Protein AF-A0A8J6B499-F1 (afdb_monomer_lite)

Radius of gyration: 14.69 Å; chains: 1; bounding box: 38×32×37 Å

Organism: NCBI:txid201153

InterPro domains:
  IPR036065 BolA-like superfamily [G3DSA:3.30.300.90] (24-94)
  IPR036065 BolA-like superfamily [SSF82657] (64-92)

Foldseek 3Di:
DDPDDPPPPPPPLVVVLVVLQVLCCVPQVFPDWDKDFPDDPPDPATAIEIEGEHDCCRDPPNDDDPVVVVVVSCVSCVVVVVSRVHVHYHYHYD

Secondary structure (DSSP, 8-state):
------------HHHHHHHHHHHHHHHH--SEEEEEE---TT-SS-EEEEEEE--GGGSTTS---HHHHH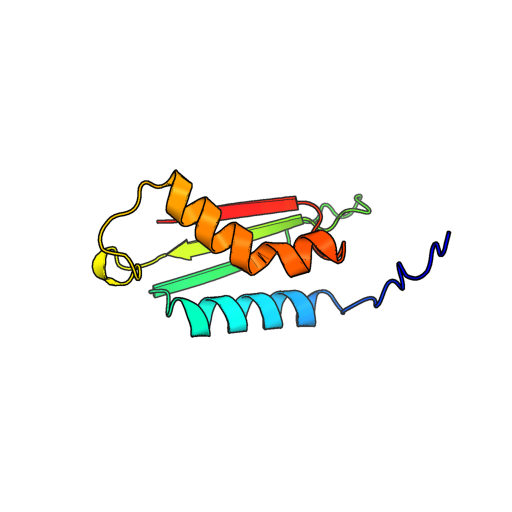HHHHHHHHHHHHTTS-SEEEEEE-

Sequence (94 aa):
MLSTFARFLSIPKDELIGDLYNTLKTTYSPKTLNIFDVTPDTSCSSGLQLLLEMKDAQWPDGVKRHVQRHQDVMALLQPHIESGDVHALSLNLK

Structure (mmCIF, N/CA/C/O backbone):
data_AF-A0A8J6B499-F1
#
_entry.id   AF-A0A8J6B499-F1
#
loop_
_atom_site.group_PDB
_atom_site.id
_atom_site.type_symbol
_atom_site.label_atom_id
_atom_site.label_alt_id
_atom_site.label_comp_id
_atom_site.label_asym_id
_atom_site.label_entity_id
_atom_site.label_seq_id
_atom_site.pdbx_PDB_ins_code
_atom_site.Cartn_x
_atom_site.Cartn_y
_atom_site.Cartn_z
_atom_site.occupancy
_atom_site.B_iso_or_equiv
_atom_site.auth_seq_id
_atom_site.auth_comp_id
_atom_site.auth_asym_id
_atom_site.auth_atom_id
_atom_site.pdbx_PDB_model_num
ATOM 1 N N . MET A 1 1 ? 27.720 -21.922 -5.001 1.00 42.38 1 MET A N 1
ATOM 2 C CA . MET A 1 1 ? 26.485 -21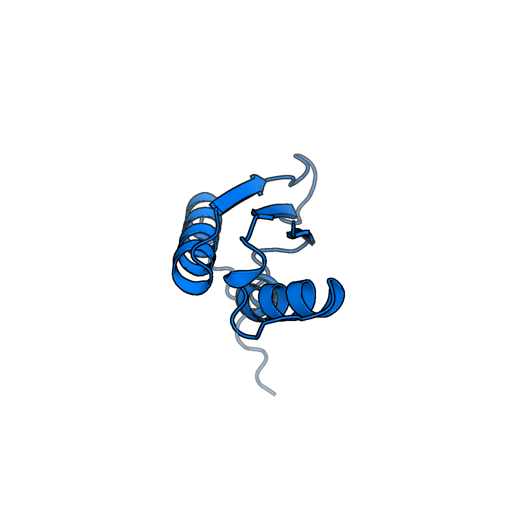.577 -4.269 1.00 42.38 1 MET A CA 1
ATOM 3 C C . MET A 1 1 ? 25.514 -21.007 -5.290 1.00 42.38 1 MET A C 1
ATOM 5 O O . MET A 1 1 ? 25.941 -20.209 -6.114 1.00 42.38 1 MET A O 1
ATOM 9 N N . LEU A 1 2 ? 24.294 -21.537 -5.319 1.00 43.41 2 LEU A N 1
ATOM 10 C CA . LEU A 1 2 ? 23.232 -21.252 -6.286 1.00 43.41 2 LEU A CA 1
ATOM 11 C C . LEU A 1 2 ? 22.916 -19.748 -6.338 1.00 43.41 2 LEU A C 1
ATOM 13 O O . LEU A 1 2 ? 22.345 -19.225 -5.389 1.00 43.41 2 LEU A O 1
ATOM 17 N N . SER A 1 3 ? 23.279 -19.061 -7.423 1.00 36.03 3 SER A N 1
ATOM 18 C CA . SER A 1 3 ? 22.700 -17.751 -7.744 1.00 36.03 3 SER A CA 1
ATOM 19 C C . SER A 1 3 ? 21.616 -17.990 -8.782 1.00 36.03 3 SER A C 1
ATOM 21 O O . SER A 1 3 ? 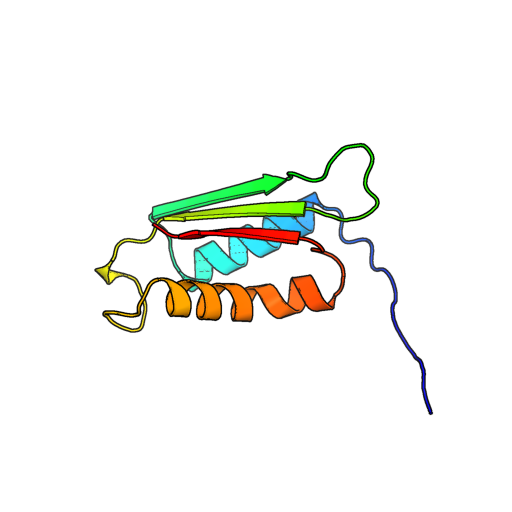21.856 -17.975 -9.989 1.00 36.03 3 SER A O 1
ATOM 23 N N . THR A 1 4 ? 20.440 -18.354 -8.287 1.00 52.97 4 THR A N 1
ATOM 24 C CA . THR A 1 4 ? 19.254 -18.589 -9.097 1.00 52.97 4 THR A CA 1
ATOM 25 C C . THR A 1 4 ? 18.232 -17.510 -8.752 1.00 52.97 4 THR A C 1
ATOM 27 O O . THR A 1 4 ? 17.970 -17.271 -7.580 1.00 52.97 4 THR A O 1
ATOM 30 N N . PHE A 1 5 ? 17.627 -16.944 -9.799 1.00 46.94 5 PHE A N 1
ATOM 31 C CA . PHE A 1 5 ? 16.396 -16.144 -9.805 1.00 46.94 5 PHE A CA 1
ATOM 32 C C . PHE A 1 5 ? 16.461 -14.700 -9.284 1.00 46.94 5 PHE A C 1
ATOM 34 O O . PHE A 1 5 ? 16.009 -14.392 -8.193 1.00 46.94 5 PHE A O 1
ATOM 41 N N . ALA A 1 6 ? 16.797 -13.783 -10.191 1.00 44.62 6 ALA A N 1
ATOM 42 C CA . ALA A 1 6 ? 15.952 -12.607 -10.391 1.00 44.62 6 ALA A CA 1
ATOM 43 C C . ALA A 1 6 ? 15.333 -12.738 -11.786 1.00 44.62 6 ALA A C 1
ATOM 45 O O . ALA A 1 6 ? 15.864 -12.273 -12.794 1.00 44.62 6 ALA A O 1
ATOM 46 N N . ARG A 1 7 ? 14.251 -13.513 -11.863 1.00 42.19 7 ARG A N 1
ATOM 47 C CA . ARG A 1 7 ? 13.409 -13.558 -13.054 1.00 42.19 7 ARG A CA 1
ATOM 48 C C . ARG A 1 7 ? 12.562 -12.300 -12.944 1.00 42.19 7 ARG A C 1
ATOM 50 O O . ARG A 1 7 ? 11.671 -12.268 -12.107 1.00 42.19 7 ARG A O 1
ATOM 57 N N . PHE A 1 8 ? 12.900 -11.270 -13.719 1.00 49.62 8 PHE A N 1
ATOM 58 C CA . PHE A 1 8 ? 12.024 -10.120 -13.932 1.00 49.62 8 PHE A CA 1
ATOM 59 C C . PHE A 1 8 ? 10.729 -10.657 -14.543 1.00 49.62 8 PHE A C 1
ATOM 61 O O . PHE A 1 8 ? 10.605 -10.822 -15.756 1.00 49.62 8 PHE A O 1
ATOM 68 N N . LEU A 1 9 ? 9.787 -11.035 -13.686 1.00 41.25 9 LEU A N 1
ATOM 69 C CA . LEU A 1 9 ? 8.393 -11.083 -14.058 1.00 41.25 9 LEU A CA 1
ATOM 70 C C . LEU A 1 9 ? 8.012 -9.617 -14.127 1.00 41.25 9 LEU A C 1
ATOM 72 O O . LEU A 1 9 ? 7.836 -8.977 -13.101 1.00 41.25 9 LEU A O 1
ATOM 76 N N . SER A 1 10 ? 8.015 -9.064 -15.337 1.00 43.28 10 SER A N 1
ATOM 77 C CA . SER A 1 10 ? 7.451 -7.748 -15.601 1.00 43.28 10 SER A CA 1
ATOM 78 C C . SER A 1 10 ? 5.961 -7.823 -15.289 1.00 43.28 10 SER A C 1
ATOM 80 O O . SER A 1 10 ? 5.155 -8.044 -16.190 1.00 43.28 10 SER A O 1
ATOM 82 N N . ILE A 1 11 ? 5.606 -7.713 -14.008 1.00 53.47 11 ILE A N 1
ATOM 83 C CA . ILE A 1 11 ? 4.235 -7.446 -13.607 1.00 53.47 11 ILE A CA 1
ATOM 84 C C . ILE A 1 11 ? 3.919 -6.102 -14.266 1.00 53.47 11 ILE A C 1
ATOM 86 O O . ILE A 1 11 ? 4.655 -5.129 -14.047 1.00 53.47 11 ILE A O 1
ATOM 90 N N . PRO A 1 12 ? 2.923 -6.037 -15.165 1.00 65.19 12 PRO A N 1
ATOM 91 C CA . PRO A 1 12 ? 2.538 -4.767 -15.749 1.00 65.19 12 PRO A CA 1
ATOM 92 C C . PRO A 1 12 ? 2.212 -3.809 -14.602 1.00 65.19 12 PRO A C 1
ATOM 94 O O . PRO A 1 12 ? 1.539 -4.183 -13.643 1.00 65.19 12 PRO A O 1
ATOM 97 N N . LYS A 1 13 ? 2.733 -2.579 -14.667 1.00 63.47 13 LYS A N 1
ATOM 98 C CA . LYS A 1 13 ? 2.634 -1.597 -13.572 1.00 63.47 13 LYS A CA 1
ATOM 99 C C . LYS A 1 13 ? 1.194 -1.411 -13.068 1.00 63.47 13 LYS A C 1
ATOM 101 O O . LYS A 1 13 ? 0.990 -1.189 -11.878 1.00 63.47 13 LYS A O 1
ATOM 106 N N . ASP A 1 14 ? 0.213 -1.566 -13.956 1.00 65.38 14 ASP A N 1
ATOM 107 C CA . ASP A 1 14 ? -1.219 -1.520 -13.647 1.00 65.38 14 ASP A CA 1
ATOM 108 C C . ASP A 1 14 ? -1.680 -2.642 -12.699 1.00 65.38 14 ASP A C 1
ATOM 110 O O . ASP A 1 14 ? -2.481 -2.395 -11.797 1.00 65.38 14 ASP A O 1
ATOM 114 N N . GLU A 1 15 ? -1.151 -3.860 -12.856 1.00 68.69 15 GLU A N 1
ATOM 115 C CA . GLU A 1 15 ? -1.446 -4.990 -11.964 1.00 68.69 15 GLU A CA 1
ATOM 116 C C . GLU A 1 15 ? -0.806 -4.786 -10.595 1.00 68.69 15 GLU A C 1
ATOM 118 O O . GLU A 1 15 ? -1.457 -5.008 -9.579 1.00 68.69 15 GLU A O 1
ATOM 123 N N . LEU A 1 16 ? 0.419 -4.256 -10.546 1.00 74.62 16 LEU A N 1
ATOM 124 C CA . LEU A 1 16 ? 1.073 -3.957 -9.276 1.00 74.62 16 LEU A CA 1
ATOM 125 C C . LEU A 1 16 ? 0.326 -2.879 -8.485 1.00 74.62 16 LEU A C 1
ATOM 127 O O . LEU A 1 16 ? 0.095 -3.035 -7.287 1.00 74.62 16 LEU A O 1
ATOM 131 N N . ILE A 1 17 ? -0.079 -1.788 -9.139 1.00 77.38 17 ILE A N 1
ATOM 132 C CA . ILE A 1 17 ? -0.873 -0.739 -8.487 1.00 77.38 17 ILE A CA 1
ATOM 133 C C . ILE A 1 17 ? -2.216 -1.313 -8.016 1.00 77.38 17 ILE A C 1
ATOM 135 O O . ILE A 1 17 ? -2.647 -1.014 -6.900 1.00 77.38 17 ILE A O 1
ATOM 139 N N . GLY A 1 18 ? -2.854 -2.163 -8.826 1.00 81.38 18 GLY A N 1
ATOM 140 C CA . GLY A 1 18 ? -4.095 -2.852 -8.471 1.00 81.38 18 GLY A CA 1
ATOM 141 C C . GLY A 1 18 ? -3.953 -3.767 -7.252 1.00 81.38 18 GLY A C 1
ATOM 142 O O . GLY A 1 18 ? -4.770 -3.698 -6.330 1.00 81.38 18 GLY A O 1
ATOM 143 N N . ASP A 1 19 ? -2.895 -4.571 -7.203 1.00 81.50 19 ASP A N 1
ATOM 144 C CA . ASP A 1 19 ? -2.612 -5.492 -6.102 1.00 81.50 19 ASP A CA 1
ATOM 145 C C . ASP A 1 19 ? -2.267 -4.745 -4.814 1.00 81.50 19 ASP A C 1
ATOM 147 O O . ASP A 1 19 ? -2.807 -5.063 -3.749 1.00 81.50 19 ASP A O 1
ATOM 151 N N . LEU A 1 20 ? -1.448 -3.691 -4.899 1.00 79.38 20 LEU A N 1
ATOM 152 C CA . LEU A 1 20 ? -1.153 -2.815 -3.766 1.00 79.38 20 LEU A CA 1
ATOM 153 C C . LEU A 1 20 ? -2.419 -2.143 -3.234 1.00 79.38 20 LEU A C 1
ATOM 155 O O . LEU A 1 20 ? -2.659 -2.118 -2.023 1.00 79.38 20 LEU A O 1
ATOM 159 N N . TYR A 1 21 ? -3.256 -1.634 -4.140 1.00 84.62 21 TYR A N 1
ATOM 160 C CA . TYR A 1 21 ? -4.523 -1.013 -3.787 1.00 84.62 21 TYR A CA 1
ATOM 161 C C . TYR A 1 21 ? -5.443 -2.007 -3.070 1.00 84.62 21 TYR A C 1
ATOM 163 O O . TYR A 1 21 ? -5.977 -1.703 -2.002 1.00 84.62 21 TYR A O 1
ATOM 171 N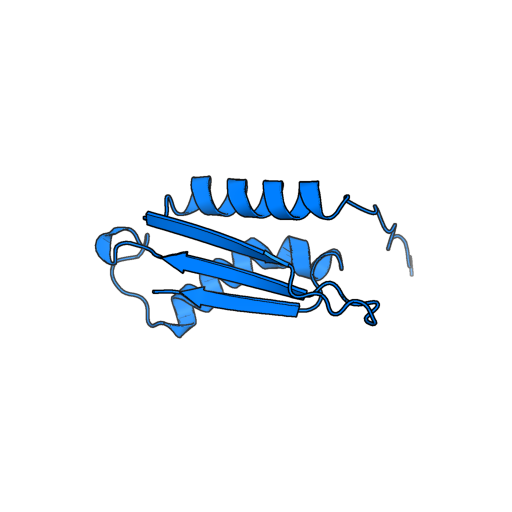 N . ASN A 1 22 ? -5.596 -3.217 -3.611 1.00 86.06 22 ASN A N 1
ATOM 172 C CA . ASN A 1 22 ? -6.431 -4.257 -3.016 1.00 86.06 22 ASN A CA 1
ATOM 173 C C . ASN A 1 22 ? -5.900 -4.712 -1.655 1.00 86.06 22 ASN A C 1
ATOM 175 O O . ASN A 1 22 ? -6.679 -4.823 -0.705 1.00 86.06 22 ASN A O 1
ATOM 179 N N . THR A 1 23 ? -4.590 -4.917 -1.525 1.00 82.88 23 THR A N 1
ATOM 180 C CA . THR A 1 23 ? -3.956 -5.359 -0.275 1.00 82.88 23 THR A CA 1
ATOM 181 C C . THR A 1 23 ? -4.141 -4.321 0.831 1.00 82.88 23 THR A C 1
ATOM 183 O O . THR A 1 23 ? -4.576 -4.653 1.933 1.00 82.88 23 THR A O 1
ATOM 186 N N . LEU A 1 24 ? -3.909 -3.037 0.547 1.00 83.31 24 LEU A N 1
ATOM 187 C CA . LEU A 1 24 ? -4.082 -1.969 1.538 1.00 83.31 24 LEU A CA 1
ATOM 188 C C . LEU A 1 24 ? -5.552 -1.721 1.876 1.00 83.31 24 LEU A C 1
ATOM 190 O O . LEU A 1 24 ? -5.894 -1.506 3.041 1.00 83.31 24 LEU A O 1
ATOM 194 N N . LYS A 1 25 ? -6.436 -1.788 0.876 1.00 85.19 25 LYS A N 1
ATOM 195 C CA . LYS A 1 25 ? -7.877 -1.632 1.077 1.00 85.19 25 LYS A CA 1
ATOM 196 C C . LYS A 1 25 ? -8.453 -2.742 1.948 1.00 85.19 25 LYS A C 1
ATOM 198 O O . LYS A 1 25 ? -9.243 -2.453 2.841 1.00 85.19 25 LYS A O 1
ATOM 203 N N . THR A 1 26 ? -8.052 -3.989 1.711 1.00 83.62 26 THR A N 1
ATOM 204 C CA . THR A 1 26 ? -8.515 -5.147 2.492 1.00 83.62 26 THR A CA 1
ATOM 205 C C . THR A 1 26 ? -7.922 -5.165 3.896 1.00 83.62 26 THR A C 1
ATOM 207 O O . THR A 1 26 ? -8.657 -5.390 4.853 1.00 83.62 26 THR A O 1
ATOM 210 N N . THR A 1 27 ? -6.630 -4.861 4.034 1.00 80.94 27 THR A N 1
ATOM 211 C CA . THR A 1 27 ? -5.926 -4.905 5.326 1.00 80.94 27 THR A CA 1
ATOM 212 C C . THR A 1 27 ? -6.370 -3.789 6.264 1.00 80.94 27 THR A C 1
ATOM 214 O O . THR A 1 27 ? -6.622 -4.032 7.442 1.00 80.94 27 THR A O 1
ATOM 217 N N . TYR A 1 28 ? -6.472 -2.559 5.756 1.00 78.19 28 TYR A N 1
ATOM 218 C CA . TYR A 1 28 ? -6.644 -1.379 6.602 1.00 78.19 28 TYR A CA 1
ATOM 219 C C . TYR A 1 28 ? -8.019 -0.716 6.475 1.00 78.19 28 TYR A C 1
ATOM 221 O O . TYR A 1 28 ? -8.372 0.095 7.326 1.00 78.19 28 TYR A O 1
ATOM 229 N N . SER A 1 29 ? -8.818 -1.060 5.454 1.00 81.50 29 SER A N 1
ATOM 230 C CA . SER A 1 29 ? -10.102 -0.395 5.157 1.00 81.50 29 SER A CA 1
ATOM 231 C C . SER A 1 29 ? -10.031 1.139 5.302 1.00 81.50 29 SER A C 1
ATOM 233 O O . SER A 1 29 ? -10.837 1.732 6.033 1.00 81.50 29 SER A O 1
ATOM 235 N N . PRO A 1 30 ? -9.044 1.783 4.648 1.00 83.69 30 PRO A N 1
ATOM 236 C CA . PRO A 1 30 ? -8.775 3.202 4.805 1.00 83.69 30 PRO A CA 1
ATOM 237 C C . PRO A 1 30 ? -9.945 4.037 4.289 1.00 83.69 30 PRO A C 1
ATOM 239 O O . PRO A 1 30 ? -10.668 3.646 3.369 1.00 83.69 30 PRO A O 1
ATOM 242 N N . LYS A 1 31 ? -10.104 5.231 4.858 1.00 83.31 31 LYS A N 1
ATOM 243 C CA . LYS A 1 31 ? -11.090 6.211 4.394 1.00 83.31 31 LYS A CA 1
ATOM 244 C C . LYS A 1 31 ? -10.725 6.729 3.003 1.00 83.31 31 LYS A C 1
ATOM 246 O O . LYS A 1 31 ? -11.605 6.880 2.160 1.00 83.31 31 LYS A O 1
ATOM 251 N N . THR A 1 32 ? -9.434 6.963 2.782 1.00 83.56 32 THR A N 1
ATOM 252 C CA . THR A 1 32 ? -8.888 7.403 1.498 1.00 83.56 32 THR A CA 1
ATOM 253 C C . THR A 1 32 ? -7.674 6.544 1.167 1.00 83.56 32 THR A C 1
ATOM 255 O O . THR A 1 32 ? -6.774 6.406 1.991 1.00 83.56 32 THR A O 1
ATOM 258 N N . LEU A 1 33 ? -7.632 5.979 -0.038 1.00 86.06 33 LEU A N 1
ATOM 259 C CA . LEU A 1 33 ? -6.470 5.267 -0.567 1.00 86.06 33 LEU A CA 1
ATOM 260 C C . LEU A 1 33 ? -6.236 5.729 -1.999 1.00 86.06 33 LEU A C 1
ATOM 262 O O . LEU A 1 33 ? -7.079 5.486 -2.859 1.00 86.06 33 LEU A O 1
ATOM 266 N N . ASN A 1 34 ? -5.099 6.377 -2.236 1.00 84.31 34 ASN A N 1
ATOM 267 C CA . ASN A 1 34 ? -4.651 6.771 -3.565 1.00 84.31 34 ASN A CA 1
ATOM 268 C C . ASN A 1 34 ? -3.212 6.304 -3.773 1.00 84.31 34 ASN A C 1
ATOM 270 O O . ASN A 1 34 ? -2.376 6.438 -2.879 1.00 84.31 34 ASN A O 1
ATOM 274 N N . ILE A 1 35 ? -2.927 5.781 -4.960 1.00 84.38 35 ILE A N 1
ATOM 275 C CA . ILE A 1 35 ? -1.588 5.371 -5.375 1.00 84.38 35 ILE A CA 1
ATOM 276 C C . ILE A 1 35 ? -1.281 6.137 -6.656 1.00 84.38 35 ILE A C 1
ATOM 278 O O . ILE A 1 35 ? -2.053 6.080 -7.610 1.00 84.38 35 ILE A O 1
ATOM 282 N N . PHE A 1 36 ? -0.185 6.885 -6.651 1.00 81.94 36 PHE A N 1
ATOM 283 C CA . PHE A 1 36 ? 0.278 7.682 -7.775 1.00 81.94 36 PHE A CA 1
ATOM 284 C C . PHE A 1 36 ? 1.576 7.086 -8.299 1.00 81.94 36 PHE A C 1
ATOM 286 O O . PHE A 1 36 ? 2.516 6.870 -7.530 1.00 81.94 36 PHE A O 1
ATOM 293 N N . ASP A 1 37 ? 1.632 6.850 -9.607 1.00 79.31 37 ASP A N 1
ATOM 294 C CA . ASP A 1 37 ? 2.903 6.611 -10.273 1.00 79.31 37 ASP A CA 1
ATOM 295 C C . ASP A 1 37 ? 3.632 7.952 -10.398 1.00 79.31 37 ASP A C 1
ATOM 297 O O . ASP A 1 37 ? 3.134 8.901 -11.004 1.00 79.31 37 ASP A O 1
ATOM 301 N N . VAL A 1 38 ? 4.787 8.042 -9.747 1.00 78.88 38 VAL A N 1
ATOM 302 C CA . VAL A 1 38 ? 5.683 9.202 -9.795 1.00 78.88 38 VAL A CA 1
ATOM 303 C C . VAL A 1 38 ? 7.004 8.830 -10.463 1.00 78.88 38 VAL A C 1
ATOM 305 O O . VAL A 1 38 ? 7.996 9.541 -10.301 1.00 78.88 38 VAL A O 1
ATOM 308 N N . THR A 1 39 ? 7.033 7.713 -11.199 1.00 74.25 39 THR A N 1
ATOM 309 C CA . THR A 1 39 ? 8.182 7.290 -11.996 1.00 74.25 39 THR A CA 1
ATOM 310 C C . THR A 1 39 ? 8.510 8.391 -13.006 1.00 74.25 39 THR A C 1
ATOM 312 O O . THR A 1 39 ? 7.688 8.677 -13.876 1.00 74.25 39 THR A O 1
ATOM 315 N N . PRO A 1 40 ? 9.696 9.018 -12.930 1.00 69.12 40 PRO A N 1
ATOM 316 C CA . PRO A 1 40 ? 10.128 9.946 -13.963 1.00 69.12 40 PRO A CA 1
ATOM 317 C C . PRO A 1 40 ? 10.222 9.214 -15.305 1.00 69.12 40 PRO A C 1
ATOM 319 O O . PRO A 1 40 ? 10.800 8.125 -15.355 1.00 69.12 40 PRO A O 1
ATOM 322 N N . ASP A 1 41 ? 9.755 9.845 -16.387 1.00 65.56 41 ASP A N 1
ATOM 323 C CA . ASP A 1 41 ? 9.798 9.300 -17.760 1.00 65.56 41 ASP A CA 1
ATOM 324 C C . ASP A 1 41 ? 11.206 8.856 -18.206 1.00 65.56 41 ASP A C 1
ATOM 326 O O . ASP A 1 41 ? 11.365 8.073 -19.139 1.00 65.56 41 ASP A O 1
ATOM 330 N N . THR A 1 42 ? 12.249 9.355 -17.538 1.00 60.97 42 THR A N 1
ATOM 331 C CA . THR A 1 42 ? 13.659 9.104 -17.849 1.00 60.97 42 THR A CA 1
ATOM 332 C C . THR A 1 42 ? 14.340 8.079 -16.938 1.00 60.97 42 THR A C 1
ATOM 334 O O . THR A 1 42 ? 15.535 7.834 -17.107 1.00 60.97 42 THR A O 1
ATOM 337 N N . SER A 1 43 ? 13.639 7.484 -15.965 1.00 58.00 43 SER A N 1
ATOM 338 C CA . SER A 1 43 ? 14.264 6.594 -14.977 1.00 58.00 43 SER A CA 1
ATOM 339 C C . SER A 1 43 ? 13.930 5.116 -15.200 1.00 58.00 43 SER A C 1
ATOM 341 O O . SER A 1 43 ? 12.786 4.751 -15.458 1.00 58.00 43 SER A O 1
ATOM 343 N N . CYS A 1 44 ? 14.929 4.247 -15.015 1.00 56.94 44 CYS A N 1
ATOM 344 C CA . CYS A 1 44 ? 14.756 2.787 -14.991 1.00 56.94 44 CYS A CA 1
ATOM 345 C C . CYS A 1 44 ? 14.161 2.270 -13.666 1.00 56.94 44 CYS A C 1
ATOM 347 O O . CYS A 1 44 ? 14.079 1.063 -13.460 1.00 56.94 44 CYS A O 1
ATOM 349 N N . SER A 1 45 ? 13.800 3.168 -12.750 1.00 59.19 45 SER A N 1
ATOM 350 C CA . SER A 1 45 ? 13.418 2.866 -11.373 1.00 59.19 45 SER A CA 1
ATOM 351 C C . SER A 1 45 ? 11.973 3.284 -11.123 1.00 59.19 45 SER A C 1
ATOM 353 O O . SER A 1 45 ? 11.659 4.470 -11.142 1.00 59.19 45 SER A O 1
ATOM 355 N N . SER A 1 46 ? 11.101 2.313 -10.862 1.00 67.81 46 SER A N 1
ATOM 356 C CA . SER A 1 46 ? 9.685 2.541 -10.564 1.00 67.81 46 SER A CA 1
ATOM 357 C C . SER A 1 46 ? 9.518 3.303 -9.244 1.00 67.81 46 SER A C 1
ATOM 359 O O . SER A 1 46 ? 9.924 2.811 -8.186 1.00 67.81 46 SER A O 1
ATOM 361 N N . GLY A 1 47 ? 8.933 4.500 -9.299 1.00 74.00 47 GLY A N 1
ATOM 362 C CA . GLY A 1 47 ? 8.637 5.334 -8.136 1.00 74.00 47 GLY A CA 1
ATOM 363 C C . GLY A 1 47 ? 7.136 5.411 -7.888 1.00 74.00 47 GLY A C 1
ATOM 364 O O . GLY A 1 47 ? 6.397 5.862 -8.755 1.00 74.00 47 GLY A O 1
ATOM 365 N N . LEU A 1 48 ? 6.680 5.017 -6.701 1.00 78.00 48 LEU A N 1
ATOM 366 C CA . LEU A 1 48 ? 5.274 5.091 -6.306 1.00 78.00 48 LEU A CA 1
ATOM 367 C C . LEU A 1 48 ? 5.091 6.024 -5.110 1.00 78.00 48 LEU A C 1
ATOM 369 O O . LEU A 1 48 ? 5.866 6.018 -4.152 1.00 78.00 48 LEU A O 1
ATOM 373 N N . GLN A 1 49 ? 4.023 6.812 -5.137 1.00 81.50 49 GLN A N 1
ATOM 374 C CA . GLN A 1 49 ? 3.562 7.582 -3.992 1.00 81.50 49 GLN A CA 1
ATOM 375 C C . GLN A 1 49 ? 2.215 7.044 -3.524 1.00 81.50 49 GLN A C 1
ATOM 377 O O . GLN A 1 49 ? 1.239 7.027 -4.266 1.00 81.50 49 GLN A O 1
ATOM 382 N N . LEU A 1 50 ? 2.161 6.635 -2.264 1.00 83.19 50 LEU A N 1
ATOM 383 C CA . LEU A 1 50 ? 0.981 6.087 -1.628 1.00 83.19 50 LEU A CA 1
ATOM 384 C C . LEU A 1 50 ? 0.433 7.074 -0.600 1.00 83.19 50 LEU A C 1
ATOM 386 O O . LEU A 1 50 ? 1.126 7.477 0.337 1.00 83.19 50 LEU A O 1
ATOM 390 N N . LEU A 1 51 ? -0.834 7.431 -0.757 1.00 84.44 51 LEU A N 1
ATOM 391 C CA . LEU A 1 51 ? -1.578 8.241 0.192 1.00 84.44 51 LEU A CA 1
ATOM 392 C C . LEU A 1 51 ? -2.651 7.372 0.843 1.00 84.44 51 LEU A C 1
ATOM 394 O O . LEU A 1 51 ? -3.596 6.935 0.185 1.00 84.44 51 LEU A O 1
ATOM 398 N N . LEU A 1 52 ? -2.482 7.130 2.140 1.00 83.31 52 LEU A N 1
ATOM 399 C CA . LEU A 1 52 ? -3.370 6.312 2.957 1.00 83.31 52 LEU A CA 1
ATOM 400 C C . LEU A 1 52 ? -3.903 7.180 4.100 1.00 83.31 52 LEU A C 1
ATOM 402 O O . LEU A 1 52 ? -3.153 7.571 4.993 1.00 83.31 52 LEU A O 1
ATOM 406 N N . GLU A 1 53 ? -5.198 7.481 4.066 1.00 82.31 53 GLU A N 1
ATOM 407 C CA . GLU A 1 53 ? -5.898 8.182 5.142 1.00 82.31 53 GLU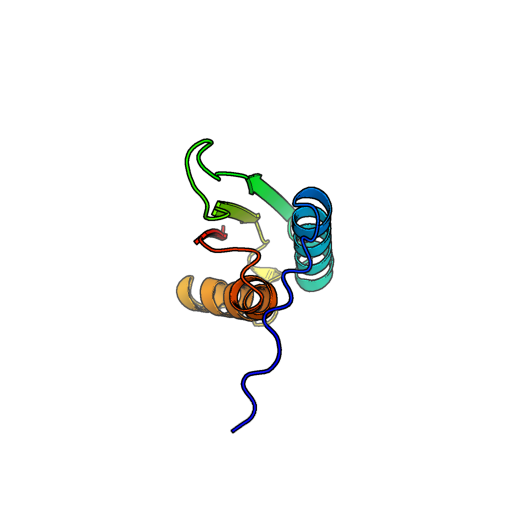 A CA 1
ATOM 408 C C . GLU A 1 53 ? -6.729 7.182 5.943 1.00 82.31 53 GLU A C 1
ATOM 410 O O . GLU A 1 53 ? -7.629 6.518 5.414 1.00 82.31 53 GLU A O 1
ATOM 415 N N . MET A 1 54 ? -6.444 7.094 7.233 1.00 77.69 54 MET A N 1
ATOM 416 C CA . MET A 1 54 ? -7.077 6.164 8.161 1.00 77.69 54 MET A CA 1
ATOM 417 C C . MET A 1 54 ? -7.832 6.950 9.227 1.00 77.69 54 MET A C 1
ATOM 419 O O . MET A 1 54 ? -7.381 8.000 9.672 1.00 77.69 54 MET A O 1
ATOM 423 N N . LYS A 1 55 ? -8.973 6.443 9.707 1.00 68.44 55 LYS A N 1
ATOM 424 C CA . LYS A 1 55 ? -9.528 6.986 10.956 1.00 68.44 55 LYS A CA 1
ATOM 425 C C . LYS A 1 55 ? -8.601 6.559 12.094 1.00 68.44 55 LYS A C 1
ATOM 427 O O . LYS A 1 55 ? -8.231 5.391 12.154 1.00 68.44 55 LYS A O 1
ATOM 432 N N . ASP A 1 56 ? -8.255 7.454 13.018 1.00 63.81 56 ASP A N 1
ATOM 433 C CA . ASP A 1 56 ? -7.322 7.132 14.115 1.00 63.81 56 ASP A CA 1
ATOM 434 C C . ASP A 1 56 ? -7.729 5.883 14.919 1.00 63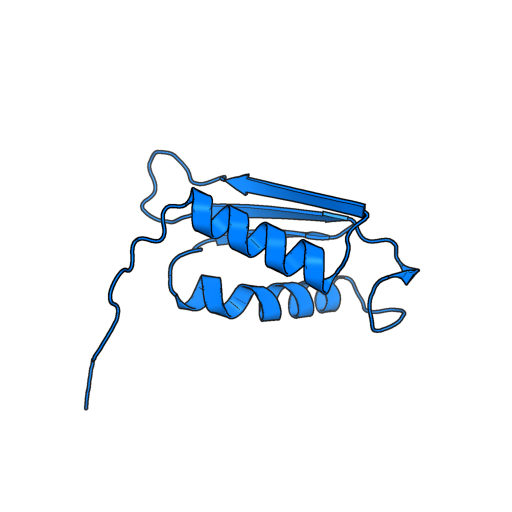.81 56 ASP A C 1
ATOM 436 O O . ASP A 1 56 ? -6.869 5.119 15.349 1.00 63.81 56 ASP A O 1
ATOM 440 N N . ALA A 1 57 ? -9.036 5.628 15.035 1.00 59.88 57 ALA A N 1
ATOM 441 C CA . ALA A 1 57 ? -9.609 4.461 15.707 1.00 59.88 57 ALA A CA 1
ATOM 442 C C . ALA A 1 57 ? -9.578 3.145 14.891 1.00 59.88 57 ALA A C 1
ATOM 444 O O . ALA A 1 57 ? -9.954 2.105 15.420 1.00 59.88 57 ALA A O 1
ATOM 445 N N . GLN A 1 58 ? -9.180 3.174 13.613 1.00 64.62 58 GLN A N 1
ATOM 446 C CA . GLN A 1 58 ? -9.092 1.996 12.731 1.00 64.62 58 GLN A CA 1
ATOM 447 C C . GLN A 1 58 ? -7.690 1.385 12.664 1.00 64.62 58 GLN A C 1
ATOM 449 O O . GLN A 1 58 ? -7.521 0.324 12.067 1.00 64.62 58 GLN A O 1
ATOM 454 N N . TRP A 1 59 ? -6.677 2.015 13.267 1.00 71.62 59 TRP A N 1
ATOM 455 C CA . TRP A 1 59 ? -5.375 1.368 13.376 1.00 71.62 59 TRP A CA 1
ATOM 456 C C . TRP A 1 59 ? -5.478 0.191 14.359 1.00 71.62 59 TRP A C 1
ATOM 458 O O . TRP A 1 59 ? -5.937 0.402 15.484 1.00 71.62 59 TRP A O 1
ATOM 468 N N . PRO A 1 60 ? -5.031 -1.022 13.980 1.00 62.59 60 PRO A N 1
ATOM 469 C CA . PRO A 1 60 ? -5.253 -2.256 14.745 1.00 62.59 60 PRO A CA 1
ATOM 470 C C . PRO A 1 60 ? -4.623 -2.281 16.150 1.00 62.59 60 PRO A C 1
ATOM 472 O O . PRO A 1 60 ? -4.821 -3.242 16.881 1.00 62.59 60 PRO A O 1
ATOM 475 N N . ASP A 1 61 ? -3.907 -1.229 16.554 1.00 58.47 61 ASP A N 1
ATOM 476 C CA . ASP A 1 61 ? -3.199 -1.151 17.835 1.00 58.47 61 ASP A CA 1
ATOM 477 C C . ASP A 1 61 ? -3.485 0.128 18.652 1.00 58.47 61 ASP A C 1
ATOM 479 O O . ASP A 1 61 ? -2.738 0.487 19.562 1.00 58.47 61 ASP A O 1
ATOM 483 N N . GLY A 1 62 ? -4.568 0.848 18.344 1.00 58.12 62 GLY A N 1
ATOM 484 C CA . GLY A 1 62 ? -5.112 1.910 19.203 1.00 58.12 62 GLY A CA 1
ATOM 485 C C . GLY A 1 62 ? -4.327 3.225 19.241 1.00 58.12 62 GLY A C 1
ATOM 486 O O . GLY A 1 62 ? -4.931 4.275 19.096 1.00 58.12 62 GLY A O 1
ATOM 487 N N . VAL A 1 63 ? -3.003 3.228 19.376 1.00 63.25 63 VAL A N 1
ATOM 488 C CA . VAL A 1 63 ? -2.146 4.411 19.217 1.00 63.25 63 VAL A CA 1
ATOM 489 C C . VAL A 1 63 ? -0.746 3.916 18.895 1.00 63.25 63 VAL A C 1
ATOM 491 O O . VAL A 1 63 ? -0.027 3.454 19.778 1.00 63.25 63 VAL A O 1
ATOM 494 N N . LYS A 1 64 ? -0.300 4.085 17.651 1.00 56.41 64 LYS A N 1
ATOM 495 C CA . LYS A 1 64 ? 1.126 3.985 17.349 1.00 56.41 64 LYS A CA 1
ATOM 496 C C . LYS A 1 64 ? 1.616 5.262 16.683 1.00 56.41 64 LYS A C 1
ATOM 498 O O . LYS A 1 64 ? 0.938 5.840 15.834 1.00 56.41 64 LYS A O 1
ATOM 503 N N . ARG A 1 65 ? 2.788 5.720 17.138 1.00 72.50 65 ARG A N 1
ATOM 504 C CA . ARG A 1 65 ? 3.505 6.901 16.636 1.00 72.50 65 ARG A CA 1
ATOM 505 C C . ARG A 1 65 ? 3.573 6.841 15.108 1.00 72.50 65 ARG A C 1
ATOM 507 O O . ARG A 1 65 ? 3.697 5.755 14.552 1.00 72.50 65 ARG A O 1
ATOM 514 N N . HIS A 1 66 ? 3.564 7.997 14.447 1.00 72.75 66 HIS A N 1
ATOM 515 C CA . HIS A 1 66 ? 3.642 8.127 12.983 1.00 72.75 66 HIS A CA 1
ATOM 516 C C . HIS A 1 66 ? 4.680 7.187 12.333 1.00 72.75 66 HIS A C 1
ATOM 518 O O . HIS A 1 66 ? 4.404 6.565 11.311 1.00 72.75 66 HIS A O 1
ATOM 524 N N . VAL A 1 67 ? 5.839 7.021 12.979 1.00 76.56 67 VAL A N 1
ATOM 525 C CA . VAL A 1 67 ? 6.932 6.125 12.557 1.00 76.56 67 VAL A CA 1
ATOM 526 C C . VAL A 1 67 ? 6.515 4.656 12.492 1.00 76.56 67 VAL A C 1
ATOM 528 O O . VAL A 1 67 ? 6.864 3.955 11.554 1.00 76.56 67 VAL A O 1
ATOM 531 N N . GLN A 1 68 ? 5.748 4.178 13.461 1.00 77.44 68 GLN A N 1
ATOM 532 C CA . GLN A 1 68 ? 5.345 2.781 13.511 1.00 77.44 68 GLN A CA 1
ATOM 533 C C . GLN A 1 68 ? 4.229 2.477 12.508 1.00 77.44 68 GLN A C 1
ATOM 535 O O . GLN A 1 68 ? 4.253 1.428 11.885 1.00 77.44 68 GLN A O 1
ATOM 540 N N . ARG A 1 69 ? 3.313 3.429 12.266 1.00 77.62 69 ARG A N 1
ATOM 541 C CA . ARG A 1 69 ? 2.353 3.325 11.152 1.00 77.62 69 ARG A CA 1
ATOM 542 C C . ARG A 1 69 ? 3.095 3.178 9.816 1.00 77.62 69 ARG A C 1
ATOM 544 O O . ARG A 1 69 ? 2.717 2.359 8.988 1.00 77.62 69 ARG A O 1
ATOM 551 N N . HIS A 1 70 ? 4.189 3.926 9.640 1.00 81.19 70 HIS A N 1
ATOM 552 C CA . HIS A 1 70 ? 5.062 3.790 8.471 1.00 81.19 70 HIS A CA 1
ATOM 553 C C . HIS A 1 70 ? 5.738 2.423 8.407 1.00 81.19 70 HIS A C 1
ATOM 555 O O . HIS A 1 70 ? 5.789 1.850 7.328 1.00 81.19 70 HIS A O 1
ATOM 561 N N . GLN A 1 71 ? 6.234 1.895 9.529 1.00 81.56 71 GLN A N 1
ATOM 562 C CA . GLN A 1 71 ? 6.855 0.568 9.581 1.00 81.56 71 GLN A CA 1
ATOM 563 C C . GLN A 1 71 ? 5.865 -0.551 9.263 1.00 81.56 71 GLN A C 1
ATOM 565 O O . GLN A 1 71 ? 6.212 -1.443 8.501 1.00 81.56 71 GLN A O 1
ATOM 570 N N . ASP A 1 72 ? 4.642 -0.487 9.791 1.00 81.44 72 ASP A N 1
ATOM 571 C CA . ASP A 1 72 ? 3.617 -1.508 9.563 1.00 81.44 72 ASP A CA 1
ATOM 572 C C . ASP A 1 72 ? 3.208 -1.537 8.077 1.00 81.44 72 ASP A C 1
ATOM 574 O O . ASP A 1 72 ? 3.170 -2.598 7.454 1.00 81.44 72 ASP A O 1
ATOM 578 N N . VAL A 1 73 ? 2.992 -0.358 7.479 1.00 80.62 73 VAL A N 1
ATOM 579 C CA . VAL A 1 73 ? 2.695 -0.236 6.044 1.00 80.62 73 VAL A CA 1
ATOM 580 C C . VAL A 1 73 ? 3.908 -0.626 5.194 1.00 80.62 73 VAL A C 1
ATOM 582 O O . VAL A 1 73 ? 3.743 -1.314 4.192 1.00 80.62 73 VAL A O 1
ATOM 585 N N . MET A 1 74 ? 5.131 -0.257 5.587 1.00 80.19 74 MET A N 1
ATOM 586 C CA . MET A 1 74 ? 6.336 -0.692 4.873 1.00 80.19 74 MET A CA 1
ATOM 587 C C . MET A 1 74 ? 6.534 -2.200 4.931 1.00 80.19 74 MET A C 1
ATOM 589 O O . MET A 1 74 ? 6.885 -2.778 3.915 1.00 80.19 74 MET A O 1
ATOM 593 N N . ALA A 1 75 ? 6.289 -2.846 6.070 1.00 82.88 75 ALA A N 1
ATOM 594 C CA . ALA A 1 75 ? 6.410 -4.295 6.201 1.00 82.88 75 ALA A CA 1
ATOM 595 C C . ALA A 1 75 ? 5.418 -5.030 5.286 1.00 82.88 75 ALA A C 1
ATOM 597 O O . ALA A 1 75 ? 5.772 -6.035 4.677 1.00 82.88 75 ALA A O 1
ATOM 598 N N . LEU A 1 76 ? 4.200 -4.498 5.131 1.00 80.38 76 LEU A N 1
ATOM 599 C CA . LEU A 1 76 ? 3.218 -5.020 4.177 1.00 80.38 76 LEU A CA 1
ATOM 600 C C . LEU A 1 76 ? 3.695 -4.877 2.722 1.00 80.38 76 LEU A C 1
ATOM 602 O O . LEU A 1 76 ? 3.447 -5.749 1.896 1.00 80.38 76 LEU A O 1
ATOM 606 N N . LEU A 1 77 ? 4.372 -3.771 2.411 1.00 79.19 77 LEU A N 1
ATOM 607 C CA . LEU A 1 77 ? 4.832 -3.435 1.062 1.00 79.19 77 LEU A CA 1
ATOM 608 C C . LEU A 1 77 ? 6.230 -3.986 0.746 1.00 79.19 77 LEU A C 1
ATOM 610 O O . LEU A 1 77 ? 6.630 -4.012 -0.415 1.00 79.19 77 LEU A O 1
ATOM 614 N N . GLN A 1 78 ? 6.952 -4.469 1.756 1.00 80.88 78 GLN A N 1
ATOM 615 C CA . GLN A 1 78 ? 8.308 -4.993 1.653 1.00 80.88 78 GLN A CA 1
ATOM 616 C C . GLN A 1 78 ? 8.459 -6.095 0.591 1.00 80.88 78 GLN A C 1
ATOM 618 O O . GLN A 1 78 ? 9.411 -6.001 -0.181 1.00 80.88 78 GLN A O 1
ATOM 623 N N . PRO A 1 79 ? 7.529 -7.062 0.438 1.00 77.81 79 PRO A N 1
ATOM 624 C CA . PRO A 1 79 ? 7.622 -8.065 -0.624 1.00 77.81 79 PRO A CA 1
ATOM 625 C C . PRO A 1 79 ? 7.643 -7.465 -2.039 1.00 77.81 79 PRO A C 1
ATOM 627 O O . PRO A 1 79 ? 8.325 -7.992 -2.910 1.00 77.81 79 PRO A O 1
ATOM 630 N N . HIS A 1 80 ? 6.942 -6.344 -2.254 1.00 71.31 80 HIS A N 1
ATOM 631 C CA . HIS A 1 80 ? 6.886 -5.636 -3.542 1.00 71.31 80 HIS A CA 1
ATOM 632 C C . HIS A 1 80 ? 8.117 -4.749 -3.800 1.00 71.31 80 HIS A C 1
ATOM 634 O O . HIS A 1 80 ? 8.394 -4.358 -4.933 1.00 71.31 80 HIS A O 1
ATOM 640 N N . ILE A 1 81 ? 8.849 -4.397 -2.741 1.00 72.38 81 ILE A N 1
ATOM 641 C CA . ILE A 1 81 ? 10.127 -3.682 -2.835 1.00 72.38 81 ILE A CA 1
ATOM 642 C C . ILE A 1 81 ? 11.252 -4.688 -3.099 1.00 72.38 81 ILE A C 1
ATOM 644 O O . ILE A 1 81 ? 12.090 -4.473 -3.972 1.00 72.38 81 ILE A O 1
ATOM 648 N N . GLU A 1 82 ? 11.254 -5.814 -2.380 1.00 72.81 82 GLU A N 1
ATOM 649 C CA . GLU A 1 82 ? 12.247 -6.885 -2.527 1.00 72.81 82 GLU A CA 1
ATOM 650 C C . GLU A 1 82 ? 12.151 -7.608 -3.874 1.00 72.81 82 GLU A C 1
ATOM 652 O O . GLU A 1 82 ? 13.171 -8.061 -4.393 1.00 72.81 82 GLU A O 1
ATOM 657 N N . SER A 1 83 ? 10.961 -7.667 -4.479 1.00 68.94 83 SER A N 1
ATOM 658 C CA . SER A 1 83 ? 10.788 -8.168 -5.846 1.00 68.94 83 SER A CA 1
ATOM 659 C C . SER A 1 83 ? 11.431 -7.268 -6.910 1.00 68.94 83 SER A C 1
ATOM 661 O O . SER A 1 83 ? 11.608 -7.701 -8.048 1.00 68.94 83 SER A O 1
ATOM 663 N N . GLY A 1 84 ? 11.828 -6.040 -6.549 1.00 65.00 84 GLY A N 1
ATOM 664 C CA . GLY A 1 84 ? 12.379 -5.042 -7.465 1.00 65.00 84 GLY A CA 1
ATOM 665 C C . GLY A 1 84 ? 11.313 -4.295 -8.266 1.00 65.00 84 GLY A C 1
ATOM 666 O O . GLY A 1 84 ? 11.651 -3.468 -9.115 1.00 65.00 84 GLY A O 1
ATOM 667 N N . ASP A 1 85 ? 10.032 -4.539 -7.990 1.00 66.62 85 ASP A N 1
ATOM 668 C CA . ASP A 1 85 ? 8.947 -3.920 -8.742 1.00 66.62 85 ASP A CA 1
ATOM 669 C C . ASP A 1 85 ? 8.715 -2.456 -8.320 1.00 66.62 85 ASP A C 1
ATOM 671 O O . ASP A 1 85 ? 8.362 -1.611 -9.148 1.00 66.62 85 ASP A O 1
ATOM 675 N N . VAL A 1 86 ? 8.998 -2.127 -7.052 1.00 67.88 86 VAL A N 1
ATOM 676 C CA . VAL A 1 86 ? 8.947 -0.766 -6.492 1.00 67.88 86 VAL A CA 1
ATOM 677 C C . VAL A 1 86 ? 10.328 -0.364 -5.972 1.00 67.88 86 VAL A C 1
ATOM 679 O O . VAL A 1 86 ? 10.785 -0.859 -4.947 1.00 67.88 86 VAL A O 1
ATOM 682 N N . HIS A 1 87 ? 10.994 0.570 -6.658 1.00 69.25 87 HIS A N 1
ATOM 683 C CA . HIS A 1 87 ? 12.329 1.049 -6.273 1.00 69.25 87 HIS A CA 1
ATOM 684 C C . HIS A 1 87 ? 12.281 2.216 -5.281 1.00 69.25 87 HIS A C 1
ATOM 686 O O . HIS A 1 87 ? 13.167 2.358 -4.440 1.00 69.25 87 HIS A O 1
ATOM 692 N N . ALA A 1 88 ? 11.260 3.066 -5.380 1.00 71.19 88 ALA A N 1
ATOM 693 C CA . ALA A 1 88 ? 11.051 4.182 -4.470 1.00 71.19 88 ALA A CA 1
ATOM 694 C C . ALA A 1 88 ? 9.583 4.242 -4.051 1.00 71.19 88 ALA A C 1
ATOM 696 O O . ALA A 1 88 ? 8.695 4.212 -4.899 1.00 71.19 88 ALA A O 1
ATOM 697 N N . LEU A 1 89 ? 9.334 4.350 -2.745 1.00 75.38 89 LEU A N 1
ATOM 698 C CA . LEU A 1 89 ? 7.991 4.436 -2.184 1.00 75.38 89 LEU A CA 1
ATOM 699 C C . LEU A 1 89 ? 7.893 5.624 -1.223 1.00 75.38 89 LEU A C 1
ATOM 701 O O . LEU A 1 89 ? 8.602 5.688 -0.219 1.00 75.38 89 LEU A O 1
ATOM 705 N N . SER A 1 90 ? 6.989 6.556 -1.518 1.00 77.94 90 SER A N 1
ATOM 706 C CA . SER A 1 90 ? 6.636 7.662 -0.625 1.00 77.94 90 SER A CA 1
ATOM 707 C C . SER A 1 90 ? 5.320 7.346 0.078 1.00 77.94 90 SER A C 1
ATOM 709 O O . SER A 1 90 ? 4.302 7.181 -0.585 1.00 77.94 90 SER A O 1
ATOM 711 N N . LEU A 1 91 ? 5.332 7.265 1.409 1.00 78.31 91 LEU A N 1
ATOM 712 C CA . LEU A 1 91 ? 4.135 7.033 2.218 1.00 78.31 91 LEU A CA 1
ATOM 713 C C . LEU A 1 91 ? 3.651 8.352 2.826 1.00 78.31 91 LEU A C 1
ATOM 715 O O . LEU A 1 91 ? 4.407 9.050 3.499 1.00 78.31 91 LEU A O 1
ATOM 719 N N . ASN A 1 92 ? 2.381 8.683 2.609 1.00 78.75 92 ASN A N 1
ATOM 720 C CA . ASN A 1 92 ? 1.699 9.784 3.280 1.00 78.75 92 ASN A CA 1
ATOM 721 C C . ASN A 1 92 ? 0.559 9.205 4.121 1.00 78.75 92 ASN A C 1
ATOM 723 O O . ASN A 1 92 ? -0.484 8.834 3.578 1.00 78.75 92 ASN A O 1
ATOM 727 N N . LEU A 1 93 ? 0.799 9.079 5.430 1.00 76.06 93 LEU A N 1
ATOM 728 C CA . LEU A 1 93 ? -0.152 8.524 6.392 1.00 76.06 93 LEU A CA 1
ATOM 729 C C . LEU A 1 93 ? -0.775 9.663 7.206 1.00 76.06 93 LEU A C 1
ATOM 731 O O . LEU A 1 93 ? -0.077 10.303 7.996 1.00 76.06 93 LEU A O 1
ATOM 735 N N . LYS A 1 94 ? -2.076 9.903 7.020 1.00 66.56 94 LYS A N 1
ATOM 736 C CA . LYS A 1 94 ? -2.876 10.857 7.806 1.00 66.56 94 LYS A CA 1
ATOM 737 C C . LYS A 1 94 ? -3.968 10.115 8.560 1.00 66.56 94 LYS A C 1
ATOM 739 O O . LYS A 1 94 ? -4.090 10.395 9.768 1.00 66.56 94 LYS A O 1
#

pLDDT: mean 71.17, std 12.41, range [36.03, 86.06]